Protein AF-A0A2D4YYB9-F1 (afdb_monomer)

Structure (mmCIF, N/CA/C/O backbone):
data_AF-A0A2D4YYB9-F1
#
_entry.id   AF-A0A2D4YYB9-F1
#
loop_
_atom_site.group_PDB
_atom_site.id
_atom_site.type_symbol
_atom_site.label_atom_id
_atom_site.label_alt_id
_atom_site.label_comp_id
_atom_site.label_asym_id
_atom_site.label_entity_id
_atom_site.label_seq_id
_atom_site.pdbx_PDB_ins_code
_atom_site.Cartn_x
_atom_site.Cartn_y
_atom_site.Cartn_z
_atom_site.occupancy
_atom_site.B_iso_or_equiv
_atom_site.auth_seq_id
_atom_site.auth_comp_id
_atom_site.auth_asym_id
_atom_site.auth_atom_id
_atom_site.pdbx_PDB_model_num
ATOM 1 N N . MET A 1 1 ? 24.207 2.203 -39.061 1.00 78.00 1 MET A N 1
ATOM 2 C CA . MET A 1 1 ? 23.219 3.192 -38.570 1.00 78.00 1 MET A CA 1
ATOM 3 C C . MET A 1 1 ? 21.914 2.560 -38.090 1.00 78.00 1 MET A C 1
ATOM 5 O O . MET A 1 1 ? 21.583 2.763 -36.933 1.00 78.00 1 MET A O 1
ATOM 9 N N . ALA A 1 2 ? 21.207 1.746 -38.885 1.00 86.75 2 ALA A N 1
ATOM 10 C CA . ALA A 1 2 ? 19.929 1.143 -38.462 1.00 86.75 2 ALA A CA 1
ATOM 11 C C . ALA A 1 2 ? 20.015 0.270 -37.188 1.00 86.75 2 ALA A C 1
ATOM 13 O O . ALA A 1 2 ? 19.166 0.379 -36.309 1.00 86.75 2 ALA A O 1
ATOM 14 N N . PHE A 1 3 ? 21.079 -0.528 -37.038 1.00 92.62 3 PHE A N 1
ATOM 15 C CA .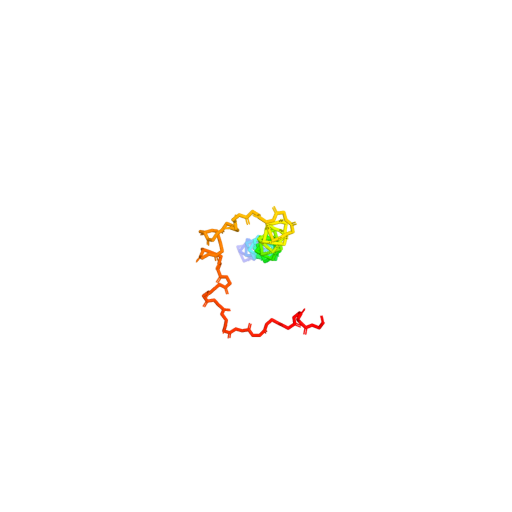 PHE A 1 3 ? 21.304 -1.344 -35.836 1.00 92.62 3 PHE A CA 1
ATOM 16 C C . PHE A 1 3 ? 21.458 -0.504 -34.556 1.00 92.62 3 PHE A C 1
ATOM 18 O O . PHE A 1 3 ? 20.938 -0.859 -33.504 1.00 92.62 3 PHE A O 1
ATOM 25 N N . PHE A 1 4 ? 22.120 0.650 -34.661 1.00 94.56 4 PHE A N 1
ATOM 26 C CA . PHE A 1 4 ? 22.298 1.570 -33.540 1.00 94.56 4 PHE A CA 1
ATOM 27 C C . PHE A 1 4 ? 20.973 2.227 -33.129 1.00 94.56 4 PHE A C 1
ATOM 29 O O . PHE A 1 4 ? 20.663 2.293 -31.945 1.00 94.56 4 PHE A O 1
ATOM 36 N N . ILE A 1 5 ? 20.156 2.645 -34.102 1.00 93.88 5 ILE A N 1
ATOM 37 C CA . ILE A 1 5 ? 18.824 3.216 -33.845 1.00 93.88 5 ILE A CA 1
ATOM 38 C C . ILE A 1 5 ? 17.920 2.189 -33.151 1.00 93.88 5 ILE A C 1
ATOM 40 O O . ILE A 1 5 ? 17.256 2.518 -32.169 1.00 93.88 5 ILE A O 1
ATOM 44 N N . PHE A 1 6 ? 17.934 0.938 -33.620 1.00 96.06 6 PHE A N 1
ATOM 45 C CA . PHE A 1 6 ? 17.189 -0.152 -32.992 1.00 96.06 6 PHE A CA 1
ATOM 46 C C . PHE A 1 6 ? 17.602 -0.361 -31.529 1.00 96.06 6 PHE A C 1
ATOM 48 O O . PHE A 1 6 ? 16.745 -0.451 -30.650 1.00 96.06 6 PHE A O 1
ATOM 55 N N . LEU A 1 7 ? 18.909 -0.386 -31.258 1.00 95.75 7 LEU A N 1
ATOM 56 C CA . LEU A 1 7 ? 19.435 -0.591 -29.914 1.00 95.75 7 LEU A CA 1
ATOM 57 C C . LEU A 1 7 ? 19.045 0.555 -28.966 1.00 95.75 7 LEU A C 1
ATOM 59 O O . LEU A 1 7 ? 18.561 0.301 -27.865 1.00 95.75 7 LEU A O 1
ATOM 63 N N . SER A 1 8 ? 19.178 1.807 -29.408 1.00 95.19 8 SER A N 1
ATOM 64 C CA . SER A 1 8 ? 18.771 2.983 -28.627 1.00 95.19 8 SER A CA 1
ATOM 65 C C . SER A 1 8 ? 17.279 2.967 -28.296 1.00 95.19 8 SER A C 1
ATOM 67 O O . SER A 1 8 ? 16.892 3.225 -27.159 1.00 95.19 8 SER A O 1
ATOM 69 N N . MET A 1 9 ? 16.433 2.603 -29.261 1.00 95.75 9 MET A N 1
ATOM 70 C CA . MET A 1 9 ? 14.991 2.498 -29.044 1.00 95.75 9 MET A CA 1
ATOM 71 C C . MET A 1 9 ? 14.642 1.379 -28.054 1.00 95.75 9 MET A C 1
ATOM 73 O O . MET A 1 9 ? 13.831 1.588 -27.152 1.00 95.75 9 MET A O 1
ATOM 77 N N . LYS A 1 10 ? 15.306 0.221 -28.158 1.00 96.12 10 LYS A N 1
ATOM 78 C CA . LYS A 1 10 ? 15.164 -0.873 -27.190 1.00 96.12 10 LYS A CA 1
ATOM 79 C C . LYS A 1 10 ? 15.550 -0.434 -25.774 1.00 96.12 10 LYS A C 1
ATOM 81 O O . LYS A 1 10 ? 14.793 -0.693 -24.845 1.00 96.12 10 LYS A O 1
ATOM 86 N N . TYR A 1 11 ? 16.670 0.272 -25.610 1.00 96.75 11 TYR A N 1
ATOM 87 C CA . TYR A 1 11 ? 17.093 0.769 -24.298 1.00 96.75 11 TYR A CA 1
ATOM 88 C C . TYR A 1 11 ? 16.099 1.757 -23.682 1.00 96.75 11 TYR A C 1
ATOM 90 O O . TYR A 1 11 ? 15.834 1.682 -22.482 1.00 96.75 11 TYR A O 1
ATOM 98 N N . ILE A 1 12 ? 15.526 2.661 -24.482 1.00 96.81 12 ILE A N 1
ATOM 99 C CA . ILE A 1 12 ? 14.527 3.620 -23.992 1.00 96.81 12 ILE A CA 1
ATOM 100 C C . ILE A 1 12 ? 13.274 2.882 -23.504 1.00 96.81 12 ILE A C 1
ATOM 102 O O . ILE A 1 12 ? 12.801 3.157 -22.402 1.00 96.81 12 ILE A O 1
ATOM 106 N N . PHE A 1 13 ? 12.767 1.910 -24.268 1.00 97.31 13 PHE A N 1
ATOM 107 C CA . PHE A 1 13 ? 11.599 1.130 -23.850 1.00 97.31 13 PHE A CA 1
ATOM 108 C C . 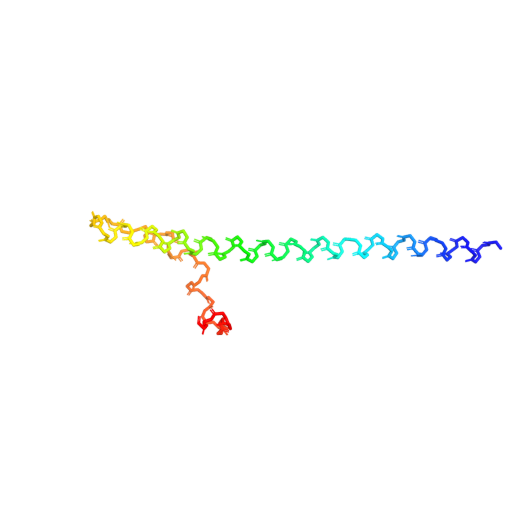PHE A 1 13 ? 11.869 0.276 -22.611 1.00 97.31 13 PHE A C 1
ATOM 110 O O . PHE A 1 13 ? 11.063 0.296 -21.681 1.00 97.31 13 PHE A O 1
ATOM 117 N N . ASP A 1 14 ? 13.009 -0.415 -22.556 1.00 97.69 14 ASP A N 1
ATOM 118 C CA . ASP A 1 14 ? 13.383 -1.228 -21.395 1.00 97.69 14 ASP A CA 1
ATOM 119 C C . ASP A 1 14 ? 13.511 -0.353 -20.127 1.00 97.69 14 ASP A C 1
ATOM 121 O O . ASP A 1 14 ? 13.066 -0.751 -19.048 1.00 97.69 14 ASP A O 1
ATOM 125 N N . SER A 1 15 ? 14.025 0.878 -20.259 1.00 97.38 15 SER A N 1
ATOM 126 C CA . SER A 1 15 ? 14.105 1.856 -19.163 1.00 97.38 15 SER A CA 1
ATOM 127 C C . SER A 1 15 ? 12.724 2.290 -18.658 1.00 97.38 15 SER A C 1
ATOM 129 O O . SER A 1 15 ? 12.463 2.247 -17.453 1.00 97.38 15 SER A O 1
ATOM 131 N N . VAL A 1 16 ? 11.807 2.648 -19.564 1.00 97.62 16 VAL A N 1
ATOM 132 C CA . VAL A 1 16 ? 10.436 3.052 -19.199 1.00 97.62 16 VAL A CA 1
ATOM 133 C C . VAL A 1 16 ? 9.687 1.900 -18.526 1.00 97.62 16 VAL A C 1
ATOM 135 O O . VAL A 1 16 ? 9.038 2.102 -17.501 1.00 97.62 16 VAL A O 1
ATOM 138 N N . ILE A 1 17 ? 9.831 0.672 -19.033 1.00 97.94 17 ILE A N 1
ATOM 139 C CA . ILE A 1 17 ? 9.251 -0.523 -18.404 1.00 97.94 17 ILE A CA 1
ATOM 140 C C . ILE A 1 17 ? 9.812 -0.718 -16.988 1.00 97.94 17 ILE A C 1
ATOM 142 O O . ILE A 1 17 ? 9.060 -1.045 -16.068 1.00 97.94 17 ILE A O 1
ATOM 146 N N . GLY A 1 18 ? 11.115 -0.499 -16.792 1.00 97.81 18 GLY A N 1
ATOM 147 C CA . GLY A 1 18 ? 11.747 -0.554 -15.473 1.00 97.81 18 GLY A CA 1
ATOM 148 C C . GLY A 1 18 ? 11.142 0.447 -14.485 1.00 97.81 18 GLY A C 1
ATOM 149 O O . GLY A 1 18 ? 10.820 0.080 -13.354 1.00 97.81 18 GLY A O 1
ATOM 150 N N . GLN A 1 19 ? 10.915 1.686 -14.925 1.00 97.44 19 GLN A N 1
ATOM 151 C CA . GLN A 1 19 ? 10.286 2.724 -14.101 1.00 97.44 19 GLN A CA 1
ATOM 152 C C . GLN A 1 19 ? 8.840 2.369 -13.736 1.00 97.44 19 GLN A C 1
ATOM 154 O O . GLN A 1 19 ? 8.467 2.475 -12.569 1.00 97.44 19 GLN A O 1
ATOM 159 N N . ILE A 1 20 ? 8.049 1.872 -14.694 1.00 97.88 20 ILE A N 1
ATOM 160 C CA . ILE A 1 20 ? 6.664 1.439 -14.447 1.00 97.88 20 ILE A CA 1
ATOM 161 C C . ILE A 1 20 ? 6.625 0.339 -13.381 1.00 97.88 20 ILE A C 1
ATOM 163 O O . ILE A 1 20 ? 5.860 0.445 -12.425 1.00 97.88 20 ILE A O 1
ATOM 167 N N . LYS A 1 21 ? 7.493 -0.674 -13.489 1.00 97.50 21 LYS A N 1
ATOM 168 C CA . LYS A 1 21 ? 7.582 -1.758 -12.496 1.00 97.50 21 LYS A CA 1
ATOM 169 C C . LYS A 1 21 ? 7.984 -1.251 -11.113 1.00 97.50 21 LYS A C 1
ATOM 171 O O . LYS A 1 21 ? 7.464 -1.725 -10.106 1.00 97.50 21 LYS A O 1
ATOM 176 N N . SER A 1 22 ? 8.900 -0.285 -11.049 1.00 97.25 22 SER A N 1
ATOM 177 C CA . SER A 1 22 ? 9.282 0.339 -9.780 1.00 97.25 22 SER A CA 1
ATOM 178 C C . SER A 1 22 ? 8.089 1.036 -9.125 1.00 97.25 22 SER A C 1
ATOM 180 O O . SER A 1 22 ? 7.848 0.847 -7.934 1.00 97.25 22 SER A O 1
ATOM 182 N N . THR A 1 23 ? 7.316 1.805 -9.894 1.00 97.88 23 THR A N 1
ATOM 183 C CA . THR A 1 23 ? 6.112 2.479 -9.392 1.00 97.88 23 THR A CA 1
ATOM 184 C C . THR A 1 23 ? 5.036 1.479 -8.976 1.00 97.88 23 THR A C 1
ATOM 186 O O . THR A 1 23 ? 4.452 1.633 -7.908 1.00 97.88 23 THR A O 1
ATOM 189 N N . GLU A 1 24 ? 4.815 0.418 -9.755 1.00 97.62 24 GLU A N 1
ATOM 190 C CA . GLU A 1 24 ? 3.883 -0.662 -9.411 1.00 97.62 24 GLU A CA 1
ATOM 191 C C . GLU A 1 24 ? 4.231 -1.295 -8.055 1.00 97.62 24 GLU A C 1
ATOM 193 O O . GLU A 1 24 ? 3.359 -1.477 -7.207 1.00 97.62 24 GLU A O 1
ATOM 198 N N . ASN A 1 25 ? 5.514 -1.568 -7.806 1.00 97.31 25 ASN A N 1
ATOM 199 C CA . ASN A 1 25 ? 5.963 -2.116 -6.528 1.00 97.31 25 ASN A CA 1
ATOM 200 C C . ASN A 1 25 ? 5.720 -1.149 -5.361 1.00 97.31 25 ASN A C 1
ATOM 202 O O . ASN A 1 25 ? 5.309 -1.579 -4.284 1.00 97.31 25 ASN A O 1
ATOM 206 N N . ILE A 1 26 ? 5.937 0.154 -5.565 1.00 97.12 26 ILE A N 1
ATOM 207 C CA . ILE A 1 26 ? 5.644 1.173 -4.546 1.00 97.12 26 ILE A CA 1
ATOM 208 C C . ILE A 1 26 ? 4.145 1.216 -4.240 1.00 97.12 26 ILE A C 1
ATOM 210 O O . ILE A 1 26 ? 3.769 1.248 -3.068 1.00 97.12 26 ILE A O 1
ATOM 214 N N . ILE A 1 27 ? 3.295 1.162 -5.269 1.00 97.50 27 ILE A N 1
ATOM 215 C CA . ILE A 1 27 ? 1.837 1.144 -5.102 1.00 97.50 27 ILE A CA 1
ATOM 216 C C . ILE A 1 27 ? 1.406 -0.093 -4.308 1.00 97.50 27 ILE A C 1
ATOM 218 O O . ILE A 1 27 ? 0.685 0.059 -3.329 1.00 97.50 27 ILE A O 1
ATOM 222 N N . LYS A 1 28 ? 1.920 -1.287 -4.631 1.00 94.88 28 LYS A N 1
ATOM 223 C CA . LYS A 1 28 ? 1.617 -2.524 -3.881 1.00 94.88 28 LYS A CA 1
ATOM 224 C C . LYS A 1 28 ? 2.039 -2.451 -2.411 1.00 94.88 28 LYS A C 1
ATOM 226 O O . LYS A 1 28 ? 1.326 -2.914 -1.518 1.00 94.88 28 LYS A O 1
ATOM 231 N N . MET A 1 29 ? 3.197 -1.849 -2.128 1.00 94.56 29 MET A N 1
ATOM 232 C CA . MET A 1 29 ? 3.630 -1.623 -0.745 1.00 94.56 29 MET A CA 1
ATOM 233 C C . MET A 1 29 ? 2.701 -0.651 -0.010 1.00 94.56 29 MET A C 1
ATOM 235 O O . MET A 1 29 ? 2.414 -0.852 1.171 1.00 94.56 29 MET A O 1
ATOM 239 N N . LEU A 1 30 ? 2.234 0.400 -0.688 1.00 95.94 30 LEU A N 1
ATOM 240 C CA . LEU A 1 30 ? 1.309 1.371 -0.110 1.00 95.94 30 LEU A CA 1
ATOM 241 C C . LEU A 1 30 ? -0.074 0.759 0.132 1.00 95.94 30 LEU A C 1
ATOM 243 O O . LEU A 1 30 ? -0.644 0.967 1.198 1.00 95.94 30 LEU A O 1
ATOM 247 N N . GLU A 1 31 ? -0.569 -0.040 -0.807 1.00 91.88 31 GLU A N 1
ATOM 248 C CA . GLU A 1 31 ? -1.812 -0.805 -0.689 1.00 91.88 31 GLU A CA 1
ATOM 249 C C . GLU A 1 31 ? -1.779 -1.724 0.538 1.00 91.88 31 GLU A C 1
ATOM 251 O O . GLU A 1 31 ? -2.680 -1.679 1.374 1.00 91.88 31 GLU A O 1
ATOM 256 N N . THR A 1 32 ? -0.673 -2.451 0.736 1.00 88.44 32 THR A N 1
ATOM 257 C CA . THR A 1 32 ? -0.468 -3.278 1.937 1.00 88.44 32 THR A CA 1
ATOM 258 C C . THR A 1 32 ? -0.570 -2.449 3.222 1.00 88.44 32 THR A C 1
ATOM 260 O O . THR A 1 32 ? -1.191 -2.872 4.194 1.00 88.44 32 THR A O 1
ATOM 263 N N . ARG A 1 33 ? 0.022 -1.248 3.250 1.00 89.12 33 ARG A N 1
ATOM 264 C CA . ARG A 1 33 ? -0.046 -0.356 4.422 1.00 89.12 33 ARG A CA 1
ATOM 265 C C . ARG A 1 33 ? -1.452 0.193 4.651 1.00 89.12 33 ARG A C 1
ATOM 267 O O . ARG A 1 33 ? -1.867 0.300 5.800 1.00 89.12 33 ARG A O 1
ATOM 274 N N . ALA A 1 34 ? -2.174 0.531 3.586 1.00 90.06 34 ALA A N 1
ATOM 275 C CA . ALA A 1 34 ? -3.553 0.993 3.675 1.00 90.06 34 ALA A CA 1
ATOM 276 C C . ALA A 1 34 ? -4.476 -0.105 4.226 1.00 90.06 34 ALA A C 1
ATOM 278 O O . ALA A 1 34 ? -5.300 0.180 5.091 1.00 90.06 34 ALA A O 1
ATOM 279 N N . SER A 1 35 ? -4.283 -1.357 3.800 1.00 86.44 35 SER A N 1
ATOM 280 C CA . SER A 1 35 ? -5.025 -2.508 4.330 1.00 86.44 35 SER A CA 1
ATOM 281 C C . SER A 1 35 ? -4.742 -2.739 5.823 1.00 86.44 35 SER A C 1
ATOM 283 O O . SER A 1 35 ? -5.675 -2.824 6.622 1.00 86.44 35 SER A O 1
ATOM 285 N N . VAL A 1 36 ? -3.468 -2.714 6.241 1.00 86.88 36 VAL A N 1
ATOM 286 C CA . VAL A 1 36 ? -3.099 -2.804 7.670 1.00 86.88 36 VAL A CA 1
ATOM 287 C C . VAL A 1 36 ? -3.750 -1.679 8.483 1.00 86.88 36 VAL A C 1
ATOM 289 O O . VAL A 1 36 ? -4.371 -1.942 9.507 1.00 86.88 36 VAL A O 1
ATOM 292 N N . MET A 1 37 ? -3.695 -0.437 7.995 1.00 90.44 37 MET A N 1
ATOM 293 C CA . MET A 1 37 ? -4.307 0.708 8.675 1.00 9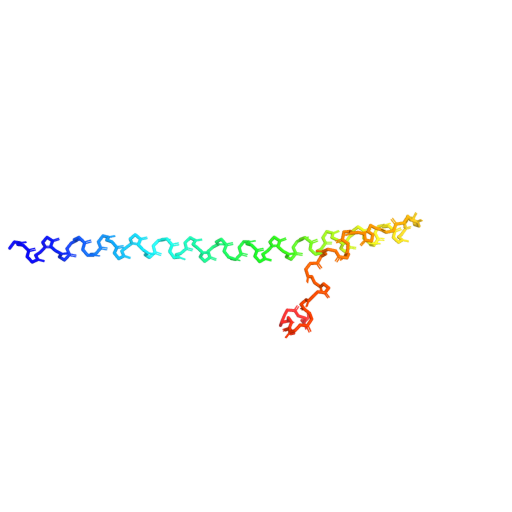0.44 37 MET A CA 1
ATOM 294 C C . MET A 1 37 ? -5.832 0.586 8.779 1.00 90.44 37 MET A C 1
ATOM 296 O O . MET A 1 37 ? -6.409 0.942 9.803 1.00 90.44 37 MET A O 1
ATOM 300 N N . ASN A 1 38 ? -6.496 0.065 7.746 1.00 87.44 38 ASN A N 1
ATOM 301 C CA . ASN A 1 38 ? -7.935 -0.185 7.782 1.00 87.44 38 ASN A CA 1
ATOM 302 C C . ASN A 1 38 ? -8.303 -1.178 8.899 1.00 87.44 38 ASN A C 1
ATOM 304 O O . ASN A 1 38 ? -9.284 -0.979 9.618 1.00 87.44 38 ASN A O 1
ATOM 308 N N . ASN A 1 39 ? -7.472 -2.201 9.097 1.00 85.81 39 ASN A N 1
ATOM 309 C CA . ASN A 1 39 ? -7.638 -3.172 10.175 1.00 85.81 39 ASN A CA 1
ATOM 310 C C . ASN A 1 39 ? -7.400 -2.556 11.561 1.00 85.81 39 ASN A C 1
ATOM 312 O O . ASN A 1 39 ? -8.157 -2.835 12.494 1.00 85.81 39 ASN A O 1
ATOM 316 N N . ASP A 1 40 ? -6.407 -1.676 11.694 1.00 89.81 40 ASP A N 1
ATOM 317 C CA . ASP A 1 40 ? -6.151 -0.950 12.942 1.00 89.81 40 ASP A CA 1
ATOM 318 C C . ASP A 1 40 ? -7.307 -0.008 13.301 1.00 89.81 40 ASP A C 1
ATOM 320 O O . ASP A 1 40 ? -7.741 0.027 14.452 1.00 89.81 40 ASP A O 1
ATOM 324 N N . ILE A 1 41 ? -7.866 0.707 12.318 1.00 90.69 41 ILE A N 1
ATOM 325 C CA . ILE A 1 41 ? -9.032 1.581 12.516 1.00 90.69 41 ILE A CA 1
ATOM 326 C C . ILE A 1 41 ? -10.243 0.767 12.979 1.00 90.69 41 ILE A C 1
ATOM 328 O O . ILE A 1 41 ? -10.909 1.147 13.940 1.00 90.69 41 ILE A O 1
ATOM 332 N N . LEU A 1 42 ? -10.506 -0.382 12.349 1.00 89.56 42 LEU A N 1
ATOM 333 C CA . LEU A 1 42 ? -11.563 -1.299 12.781 1.00 89.56 42 LEU A CA 1
ATOM 334 C C . LEU A 1 42 ? -11.369 -1.753 14.229 1.00 89.56 42 LEU A C 1
ATOM 336 O O . LEU A 1 42 ? -12.319 -1.761 15.011 1.00 89.56 42 LEU A O 1
ATOM 340 N N . ARG A 1 43 ? -10.137 -2.106 14.602 1.00 89.06 43 ARG A N 1
ATOM 341 C CA . ARG A 1 43 ? -9.806 -2.494 15.973 1.00 89.06 43 ARG A CA 1
ATOM 342 C C . ARG A 1 43 ? -10.039 -1.348 16.957 1.00 89.06 43 ARG A C 1
ATOM 344 O O . ARG A 1 43 ? -10.584 -1.591 18.031 1.00 89.06 43 ARG A O 1
ATOM 351 N N . ILE A 1 44 ? -9.654 -0.122 16.608 1.00 91.62 44 ILE A N 1
ATOM 352 C CA . ILE A 1 44 ? -9.891 1.066 17.438 1.00 91.62 44 ILE A CA 1
ATOM 353 C C . ILE A 1 44 ? -11.393 1.286 17.632 1.00 91.62 44 ILE A C 1
ATOM 355 O O . ILE A 1 44 ? -11.829 1.426 18.773 1.00 91.62 44 ILE A O 1
ATOM 359 N N . ASP A 1 45 ? -12.192 1.237 16.564 1.00 91.38 45 ASP A N 1
ATOM 360 C CA . ASP A 1 45 ? -13.648 1.407 16.644 1.00 91.38 45 ASP A CA 1
ATOM 361 C C . ASP A 1 45 ? -14.290 0.362 17.569 1.00 91.38 45 ASP A C 1
ATOM 363 O O . ASP A 1 45 ? -15.168 0.691 18.369 1.00 91.38 45 ASP A O 1
ATOM 367 N N . LEU A 1 46 ? -13.827 -0.89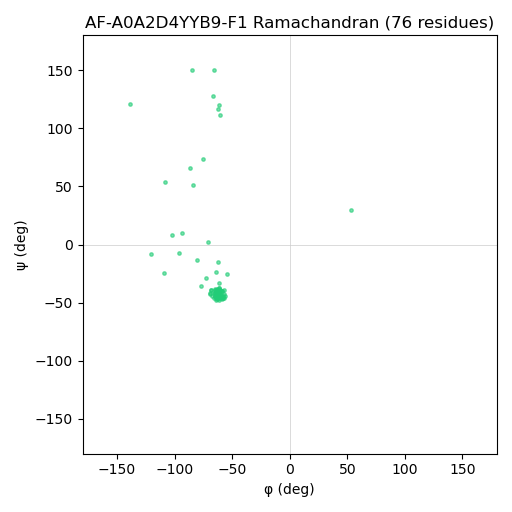1 17.512 1.00 90.62 46 LEU A N 1
ATOM 368 C CA . LEU A 1 46 ? -14.281 -1.959 18.404 1.00 90.62 46 LEU A CA 1
ATOM 369 C C . LEU A 1 46 ? -13.897 -1.709 19.866 1.00 90.62 46 LEU A C 1
ATOM 371 O O . LEU A 1 46 ? -14.740 -1.862 20.750 1.00 90.62 46 LEU A O 1
ATOM 375 N N . LEU A 1 47 ? -12.650 -1.310 20.129 1.00 92.19 47 LEU A N 1
ATOM 376 C CA . LEU A 1 47 ? -12.175 -1.013 21.482 1.00 92.19 47 LEU A CA 1
ATOM 377 C C . LEU A 1 47 ? -12.919 0.178 22.090 1.00 92.19 47 LEU A C 1
ATOM 379 O O . LEU A 1 47 ? -13.344 0.109 23.240 1.00 92.19 47 LEU A O 1
ATOM 383 N N . VAL A 1 48 ? -13.117 1.246 21.316 1.00 94.50 48 VAL A N 1
ATOM 384 C CA . VAL A 1 48 ? -13.864 2.433 21.748 1.00 94.50 48 VAL A CA 1
ATOM 385 C C . VAL A 1 48 ? -15.328 2.084 21.994 1.00 94.50 48 VAL A C 1
ATOM 387 O O . VAL A 1 48 ? -15.873 2.465 23.027 1.00 94.50 48 VAL A O 1
ATOM 390 N N . SER A 1 49 ? -15.952 1.311 21.099 1.00 93.50 49 SER A N 1
ATOM 391 C CA . SER A 1 49 ? -17.338 0.864 21.285 1.00 93.50 49 SER A CA 1
ATOM 392 C C . SER A 1 49 ? -17.479 0.019 22.551 1.00 93.50 49 SER A C 1
ATOM 394 O O . SER A 1 49 ? -18.386 0.250 23.341 1.00 93.50 49 SER A O 1
ATOM 396 N N . SER A 1 50 ? -16.537 -0.897 22.800 1.00 92.50 50 SER A N 1
ATOM 397 C CA . SER A 1 50 ? -16.515 -1.705 24.021 1.00 92.50 50 SER A CA 1
ATOM 398 C C . SER A 1 50 ? -16.283 -0.872 25.282 1.00 92.50 50 SER A C 1
ATOM 400 O O . SER A 1 50 ? -16.868 -1.184 26.314 1.00 92.50 50 SER A O 1
ATOM 402 N N . ALA A 1 51 ? -15.429 0.151 25.227 1.00 95.00 51 ALA A N 1
ATOM 403 C CA . ALA A 1 51 ? -15.125 1.005 26.375 1.00 95.00 51 ALA A CA 1
ATOM 404 C C . ALA A 1 51 ? -16.279 1.955 26.733 1.00 95.00 51 ALA A C 1
ATOM 406 O O . ALA 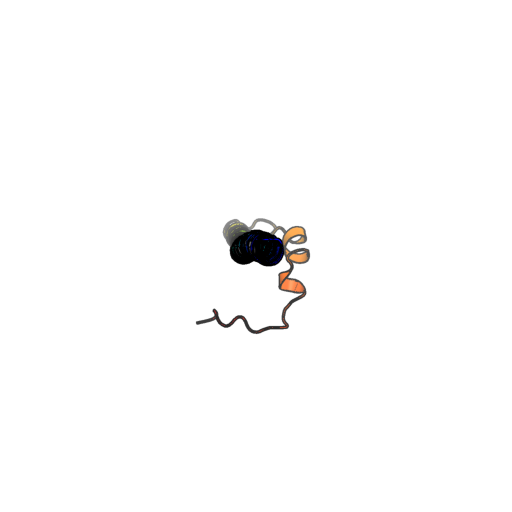A 1 51 ? -16.415 2.343 27.890 1.00 95.00 51 ALA A O 1
ATOM 407 N N . LEU A 1 52 ? -17.091 2.335 25.744 1.00 96.44 52 LEU A N 1
ATOM 408 C CA . LEU A 1 52 ? -18.232 3.241 25.898 1.00 96.44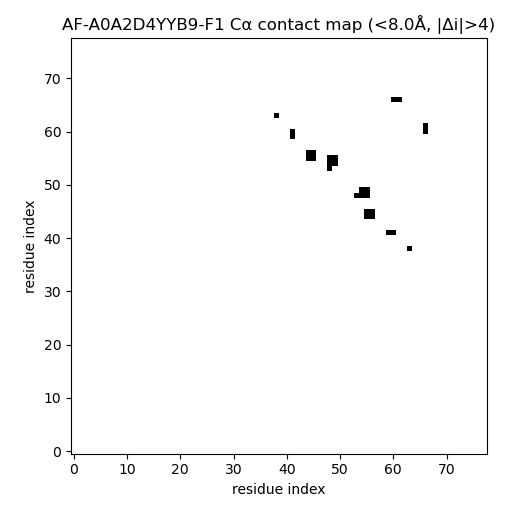 52 LEU A CA 1
ATOM 409 C C . LEU A 1 52 ? -19.587 2.512 25.932 1.00 96.44 52 LEU A C 1
ATOM 411 O O . LEU A 1 52 ? -20.621 3.171 25.862 1.00 96.44 52 LEU A O 1
ATOM 415 N N . GLU A 1 53 ? -19.588 1.175 25.997 1.00 92.62 53 GLU A N 1
ATOM 416 C CA . GLU A 1 53 ? -20.791 0.323 25.952 1.00 92.62 53 GLU A CA 1
ATOM 417 C C . GLU A 1 53 ? -21.704 0.600 24.737 1.00 92.62 53 GLU A C 1
ATOM 419 O O . GLU A 1 53 ? -22.922 0.417 24.775 1.00 92.62 53 GLU A O 1
ATOM 424 N N . LEU A 1 54 ? -21.110 1.033 23.623 1.00 92.88 54 LEU A N 1
ATOM 425 C CA . LEU A 1 54 ? -21.808 1.265 22.364 1.00 92.88 54 LEU A CA 1
ATOM 426 C C . LEU A 1 54 ? -21.918 -0.037 21.575 1.00 92.88 54 LEU A C 1
ATOM 428 O O . LEU A 1 54 ? -21.048 -0.908 21.634 1.00 92.88 54 LEU A O 1
ATOM 432 N N . THR A 1 55 ? -22.977 -0.152 20.774 1.00 89.69 55 THR A N 1
ATOM 433 C CA . THR A 1 55 ? -23.112 -1.269 19.834 1.00 89.69 55 THR A CA 1
ATOM 434 C C . THR A 1 55 ? -21.952 -1.231 18.833 1.00 89.69 55 THR A C 1
ATOM 436 O O . THR A 1 55 ? -21.821 -0.239 18.112 1.00 89.69 55 THR A O 1
ATOM 439 N N . PRO A 1 56 ? -21.112 -2.279 18.759 1.00 87.38 56 PRO A N 1
ATOM 440 C CA . PRO A 1 56 ? -19.990 -2.290 17.833 1.00 87.38 56 PRO A CA 1
ATOM 441 C C . PRO A 1 56 ? -20.477 -2.299 16.374 1.00 87.38 56 PRO A C 1
ATOM 443 O O . PRO A 1 56 ? -21.532 -2.868 16.084 1.00 87.38 56 PRO A O 1
ATOM 446 N N . PRO A 1 57 ? -19.722 -1.726 15.421 1.00 84.00 57 PRO A N 1
ATOM 447 C CA . PRO A 1 57 ? -20.120 -1.668 14.014 1.00 84.00 57 PRO A CA 1
ATOM 448 C C . PRO A 1 57 ? -19.946 -3.027 13.299 1.00 84.00 57 PRO A C 1
ATOM 450 O O . PRO A 1 57 ? -19.045 -3.204 12.475 1.00 84.00 57 PRO A O 1
ATOM 453 N N . ILE A 1 58 ? -20.832 -3.988 13.596 1.00 83.50 58 ILE A N 1
ATOM 454 C CA . ILE A 1 58 ? -20.779 -5.391 13.129 1.00 83.50 58 ILE A CA 1
ATOM 455 C C . ILE A 1 58 ? -20.753 -5.502 11.601 1.00 83.50 58 ILE A C 1
ATOM 457 O O . ILE A 1 58 ? -19.980 -6.286 11.056 1.00 83.50 58 ILE A O 1
ATOM 461 N N . ASP A 1 59 ? -21.519 -4.669 10.896 1.00 83.88 59 ASP A N 1
ATOM 462 C CA . ASP A 1 59 ? -21.563 -4.677 9.430 1.00 83.88 59 ASP A CA 1
ATOM 463 C C . ASP A 1 59 ? -20.201 -4.369 8.799 1.00 83.88 59 ASP A C 1
ATOM 465 O O . ASP A 1 59 ? -19.877 -4.871 7.722 1.00 83.88 59 ASP A O 1
ATOM 469 N N . ARG A 1 60 ? -19.397 -3.516 9.448 1.00 80.62 60 ARG A N 1
ATOM 470 C CA . ARG A 1 60 ? -18.064 -3.155 8.956 1.00 80.62 60 ARG A CA 1
ATOM 471 C C . ARG A 1 60 ? -17.057 -4.270 9.233 1.00 80.62 60 ARG A C 1
ATOM 473 O O . ARG A 1 60 ? -16.212 -4.532 8.387 1.00 80.62 60 ARG A O 1
ATOM 480 N N . VAL A 1 61 ? -17.191 -4.951 10.370 1.00 82.44 61 VAL A N 1
ATOM 481 C CA . VAL A 1 61 ? -16.374 -6.119 10.734 1.00 82.44 61 VAL A CA 1
ATOM 482 C C . VAL A 1 61 ? -16.662 -7.307 9.819 1.00 82.44 61 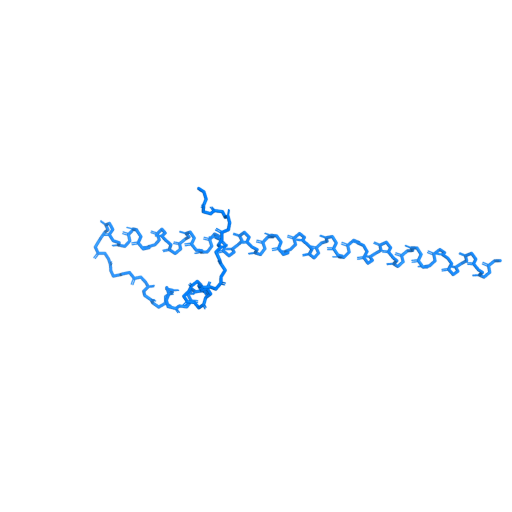VAL A C 1
ATOM 484 O O . VAL A 1 61 ? -15.729 -7.924 9.322 1.00 82.44 61 VAL A O 1
ATOM 487 N N . ALA A 1 62 ? -17.935 -7.588 9.531 1.00 75.38 62 ALA A N 1
ATOM 488 C CA . ALA A 1 62 ? -18.343 -8.691 8.659 1.00 75.38 62 ALA A CA 1
ATOM 489 C C . ALA A 1 62 ? -17.854 -8.532 7.207 1.00 75.38 62 ALA A C 1
ATOM 491 O O . ALA A 1 62 ? -17.732 -9.518 6.486 1.00 75.38 62 ALA A O 1
ATOM 492 N N . ARG A 1 63 ? -17.580 -7.293 6.775 1.00 75.75 63 ARG A N 1
ATOM 493 C CA . ARG A 1 63 ? -17.018 -6.977 5.452 1.00 75.75 63 ARG A CA 1
ATOM 494 C C . ARG A 1 63 ? -15.502 -6.799 5.443 1.00 75.75 63 ARG A C 1
ATOM 496 O O . ARG A 1 63 ? -14.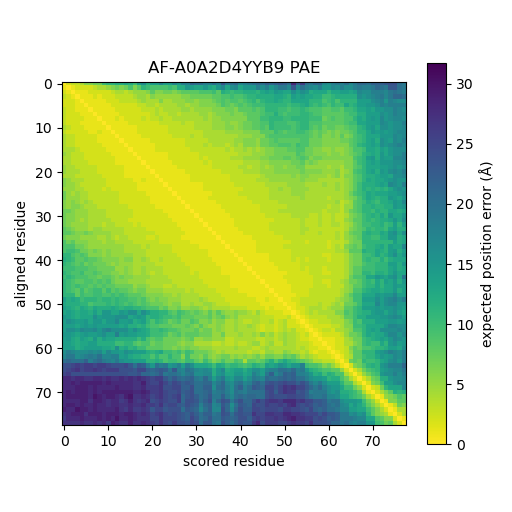942 -6.614 4.367 1.00 75.75 63 ARG A O 1
ATOM 503 N N . ALA A 1 64 ? -14.845 -6.787 6.600 1.00 70.62 64 ALA A N 1
ATOM 504 C CA . ALA A 1 64 ? -13.397 -6.680 6.648 1.00 70.62 64 ALA A CA 1
ATOM 505 C C . ALA A 1 64 ? -12.787 -7.956 6.050 1.00 70.62 64 ALA A C 1
ATOM 507 O O . ALA A 1 64 ? -13.134 -9.062 6.465 1.00 70.62 64 ALA A O 1
ATOM 508 N N . GLU A 1 65 ? -11.882 -7.800 5.083 1.00 58.66 65 GLU A N 1
ATOM 509 C CA . GLU A 1 65 ? -11.280 -8.906 4.316 1.00 58.66 65 GLU A CA 1
ATOM 510 C C . GLU A 1 65 ? -10.625 -9.973 5.220 1.00 58.66 65 GLU A C 1
ATOM 512 O O . GLU A 1 65 ? -10.607 -11.159 4.891 1.00 58.66 65 GLU A O 1
ATOM 517 N N . ASN A 1 66 ? -10.214 -9.581 6.430 1.00 54.44 66 ASN A N 1
ATOM 518 C CA . ASN A 1 66 ? -9.642 -10.450 7.460 1.00 54.44 66 ASN A CA 1
ATOM 519 C C . ASN A 1 66 ? -10.564 -11.562 7.991 1.00 54.44 66 ASN A C 1
ATOM 521 O O . ASN A 1 66 ? -10.064 -12.467 8.651 1.00 54.44 66 ASN A O 1
ATOM 525 N N . PHE A 1 67 ? -11.883 -11.523 7.761 1.00 48.06 67 PHE A N 1
ATOM 526 C CA . PHE A 1 67 ? -12.762 -12.644 8.138 1.00 48.06 67 PHE A CA 1
ATOM 527 C C . PHE A 1 67 ? -12.724 -13.797 7.117 1.00 48.06 67 PHE A C 1
ATOM 529 O O . PHE A 1 67 ? -13.211 -14.887 7.410 1.00 48.06 67 PHE A O 1
ATOM 536 N N . VAL A 1 68 ? -12.155 -13.568 5.925 1.00 49.00 68 VAL A N 1
ATOM 537 C CA . VAL A 1 68 ? -12.110 -14.543 4.822 1.00 49.00 68 VAL A CA 1
ATOM 538 C C . VAL A 1 68 ? -10.695 -15.097 4.588 1.00 49.00 68 VAL A C 1
ATOM 540 O O . VAL A 1 68 ? -10.562 -16.225 4.121 1.00 49.00 68 VAL A O 1
ATOM 543 N N . GLU A 1 69 ? -9.634 -14.376 4.967 1.00 48.09 69 GLU A N 1
ATOM 544 C CA . GLU A 1 69 ? -8.237 -14.790 4.733 1.00 48.09 69 GLU A CA 1
ATOM 545 C C . GLU A 1 69 ? -7.471 -15.240 5.995 1.00 48.09 69 GLU A C 1
ATOM 547 O O . GLU A 1 69 ? -6.344 -14.815 6.239 1.00 48.09 69 GLU A O 1
ATOM 552 N N . ASP A 1 70 ? -8.004 -16.192 6.766 1.00 49.94 70 ASP A N 1
ATOM 553 C CA . ASP A 1 70 ? -7.207 -16.904 7.790 1.00 49.94 70 ASP A CA 1
ATOM 554 C C . ASP A 1 70 ? -6.422 -18.085 7.167 1.00 49.94 70 ASP A C 1
ATOM 556 O O . ASP A 1 70 ? -6.533 -19.244 7.566 1.00 49.94 70 ASP A O 1
ATOM 560 N N . GLY A 1 71 ? -5.682 -17.803 6.086 1.00 51.28 71 GLY A N 1
ATOM 561 C CA . GLY A 1 71 ? -4.979 -18.806 5.268 1.00 51.28 71 GLY A CA 1
ATOM 562 C C . GLY A 1 71 ? -3.461 -18.630 5.171 1.00 51.28 71 GLY A C 1
ATOM 563 O O . GLY A 1 71 ? -2.772 -19.507 4.644 1.00 51.28 71 GLY A O 1
ATOM 564 N N . LYS A 1 72 ? -2.907 -17.520 5.670 1.00 51.59 72 LYS A N 1
ATOM 565 C CA . LYS A 1 72 ? -1.458 -17.304 5.771 1.00 51.59 72 LYS A CA 1
ATOM 566 C C . LYS A 1 72 ? -1.128 -16.647 7.103 1.00 51.59 72 LYS A C 1
ATOM 568 O O . LYS A 1 72 ? -1.592 -15.553 7.396 1.00 51.59 72 LYS A O 1
ATOM 573 N N . ILE A 1 73 ? -0.291 -17.328 7.882 1.00 45.84 73 ILE A N 1
ATOM 574 C CA . ILE A 1 73 ? 0.297 -16.802 9.113 1.00 45.84 73 ILE A CA 1
ATOM 575 C C . ILE A 1 73 ? 1.121 -15.567 8.737 1.00 45.84 73 ILE A C 1
ATOM 577 O O . ILE A 1 73 ? 2.136 -15.679 8.047 1.00 45.84 73 ILE A O 1
ATOM 581 N N . ASP A 1 74 ? 0.656 -14.394 9.160 1.00 54.69 74 ASP A N 1
ATOM 582 C CA . ASP A 1 74 ? 1.409 -13.149 9.066 1.00 54.69 74 ASP A CA 1
ATOM 583 C C . ASP A 1 74 ? 2.681 -13.271 9.918 1.00 54.69 74 ASP A C 1
ATOM 585 O O . ASP A 1 74 ? 2.626 -13.436 11.138 1.00 54.69 74 ASP A O 1
ATOM 589 N N . ALA A 1 75 ? 3.836 -13.206 9.256 1.00 48.53 75 ALA A N 1
ATOM 590 C CA . ALA A 1 75 ? 5.157 -13.284 9.873 1.00 48.53 75 ALA A CA 1
ATOM 591 C C . ALA A 1 75 ? 5.530 -12.031 10.694 1.00 48.53 75 ALA A C 1
ATOM 593 O O . ALA A 1 75 ? 6.637 -11.971 11.214 1.00 48.53 75 ALA A O 1
ATOM 594 N N . ARG A 1 76 ? 4.633 -11.037 10.801 1.00 57.91 76 ARG A N 1
ATOM 595 C CA . ARG A 1 76 ? 4.761 -9.847 11.665 1.00 57.91 76 ARG A CA 1
ATOM 596 C C . ARG A 1 76 ? 4.088 -10.013 13.034 1.00 57.91 76 ARG A C 1
ATOM 598 O O . ARG A 1 76 ? 3.894 -9.031 13.742 1.00 57.91 76 ARG A O 1
ATOM 605 N N . ARG A 1 77 ? 3.660 -11.233 13.383 1.00 48.00 77 ARG A N 1
ATOM 606 C CA . ARG A 1 77 ? 3.319 -11.607 14.765 1.00 48.00 77 ARG A CA 1
ATOM 607 C C . ARG A 1 77 ? 4.585 -12.075 15.490 1.00 48.00 77 ARG A C 1
ATOM 609 O O . ARG A 1 77 ? 4.701 -13.251 15.830 1.00 48.00 77 ARG A O 1
ATOM 616 N N . ASP A 1 78 ? 5.515 -11.150 15.687 1.00 45.94 78 ASP A N 1
ATOM 617 C CA . ASP A 1 78 ? 6.429 -11.101 16.830 1.00 45.94 78 ASP A CA 1
ATOM 618 C C . ASP A 1 78 ? 5.962 -10.024 17.824 1.00 45.94 78 ASP A C 1
ATOM 620 O O . ASP A 1 78 ? 5.355 -9.019 17.385 1.00 45.94 78 ASP A O 1
#

Mean predicted aligned error: 8.84 Å

Radius of gyration: 22.72 Å; Cα contacts (8 Å, |Δi|>4): 14; chains: 1; bounding box: 46×22×65 Å

Sequence (78 aa):
MAFFIFLSMKYIFDSVIGQIKSTENIIKMLETRASVMNNDILRIDLLVSSALELTPPIDRVARAENFVEDGKIDARRD

Foldseek 3Di:
DVVVVVVVVVVVVVVVVVVVVVVVVVVVVVVVVVLVVL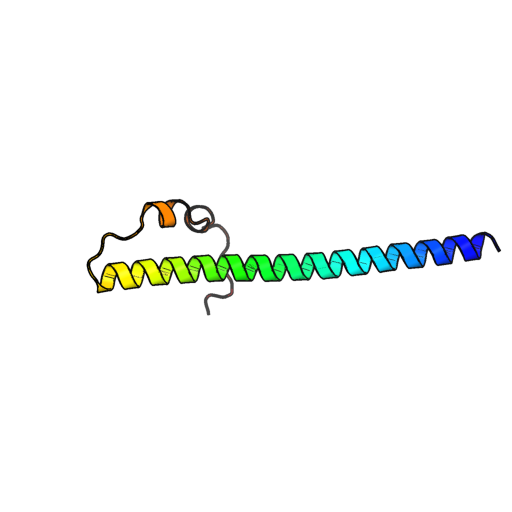VVVLVVQVVVCVVVVHDGPVVSVVPNCVVPPPPDDDPPPD

Solvent-accessible surface area (backbone atoms only — not comparable to full-atom values): 4663 Å² total; per-residue (Å²): 109,70,70,58,55,52,51,53,52,50,52,52,52,54,49,52,54,50,50,52,53,53,50,50,53,53,49,55,54,49,50,52,50,52,52,53,50,53,53,51,51,52,50,50,52,44,52,52,17,64,75,69,74,43,85,55,69,55,75,60,56,77,66,37,67,75,79,76,57,88,81,67,88,66,87,78,79,118

Secondary structure (DSSP, 8-state):
-HHHHHHHHHHHHHHHHHHHHHHHHHHHHHHHHHHHHHHHHHHHHHHHHHHTTPPP-HHHHHTSGGGT-TTS--TT--

pLDDT: mean 84.24, std 16.69, range [45.84, 97.94]